Protein AF-A0A9Y2IK93-F1 (afdb_monomer)

Radius of gyration: 17.32 Å; Cα contacts (8 Å, |Δi|>4): 47; chains: 1; bounding box: 29×26×50 Å

InterPro domains:
  IPR009075 Acyl-CoA dehydrogenase/oxidase, C-terminal [PF00441]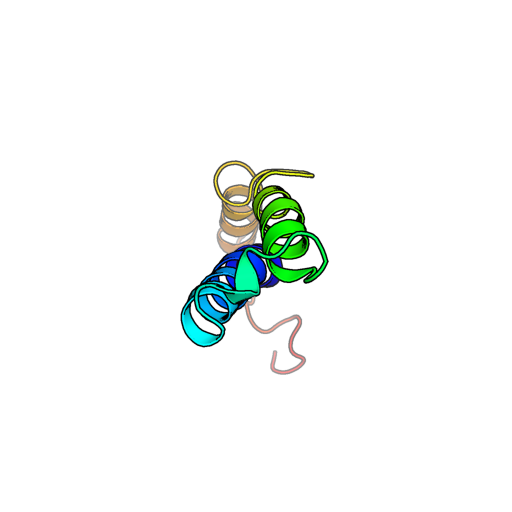 (1-46)
  IPR036250 Acyl-CoA dehydrogenase-like, C-terminal [SSF47203] (2-65)

Organism: NCBI:txid715471

Secondary structure (DSSP, 8-state):
-HHHHHHHHHHHHHHHHHGGGGG-TTSTHHHHHHHHHHTTTTTS-IIIIIHHHHHHHHHSTT--TTTTTT--

Mean predicted aligned error: 3.07 Å

Solvent-accessible surface area (backbone atoms only — not comparable to full-atom values): 4156 Å² total; per-residue (Å²): 93,69,71,28,51,50,45,34,52,53,43,52,49,48,38,63,74,60,36,77,63,28,72,3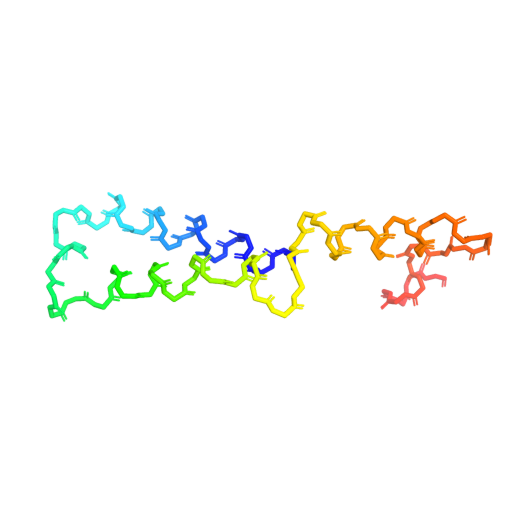7,87,92,36,65,53,52,59,51,35,61,58,28,64,43,50,43,51,52,98,53,24,34,74,80,37,48,52,47,56,50,49,54,53,68,69,37,87,87,61,60,95,38,62,90,72,77,76,100

Sequence (72 aa):
MFGSETAVEVINDLVKVVGVTAYDENFPLVRHLMDALSYPVLEGSNVGVRRRQLQELIRTPGYDPLSASGLA

Foldseek 3Di:
DVVLVVQLVVLVVVCVVVDPVCPPPVNCSVVSNVVSVCSCPPPAHCPGGVVVVVVVLVPDPPRDPCPVVVPD

pLDDT: mean 96.74, std 3.33, range [73.06, 98.75]

Nearest PDB structures (foldseek):
  3mkh-assembly1_D  TM=9.783E-01  e=1.727E-03  Podospora anserina
  3d9e-assembly1_C  TM=9.694E-01  e=2.087E-03  Fusarium oxysporum
  2reh-assembly1_D  TM=9.687E-01  e=2.688E-03  unclassified
  3d9f-assembly1_D  TM=9.686E-01  e=3.687E-03  Fusarium oxysporum
  3nf4-assembly1_A-2  TM=8.556E-01  e=1.858E-01  Mycolicibacterium thermoresistibile

Structure (mmCIF, N/CA/C/O backbone):
data_AF-A0A9Y2IK93-F1
#
_entry.id   AF-A0A9Y2IK93-F1
#
loop_
_atom_site.group_PDB
_atom_site.id
_atom_site.type_symbol
_atom_site.label_atom_id
_atom_site.label_alt_id
_atom_site.label_comp_id
_atom_site.label_asym_id
_atom_site.label_entity_id
_atom_site.label_seq_id
_atom_site.pdbx_PDB_ins_code
_atom_site.Cartn_x
_atom_site.Cartn_y
_atom_site.Cartn_z
_atom_site.occupancy
_atom_site.B_iso_or_equiv
_atom_site.auth_seq_id
_atom_site.auth_comp_id
_atom_site.auth_asym_id
_atom_site.auth_atom_id
_atom_site.pdbx_PDB_model_num
ATOM 1 N N . MET A 1 1 ? 4.580 -0.430 -4.308 1.00 95.06 1 MET A N 1
ATOM 2 C CA . MET A 1 1 ? 3.785 0.617 -4.984 1.00 95.06 1 MET A CA 1
ATOM 3 C C . MET A 1 1 ? 2.312 0.469 -4.659 1.00 95.06 1 MET A C 1
ATOM 5 O O . MET A 1 1 ? 1.905 1.110 -3.708 1.00 95.06 1 MET A O 1
ATOM 9 N N . PHE A 1 2 ? 1.553 -0.399 -5.344 1.00 97.19 2 PHE A N 1
ATOM 10 C CA . PHE A 1 2 ? 0.102 -0.535 -5.120 1.00 97.19 2 PHE A CA 1
ATOM 11 C C . PHE A 1 2 ? -0.255 -0.778 -3.647 1.00 97.19 2 PHE A C 1
ATOM 13 O O . PHE A 1 2 ? -0.818 0.097 -3.007 1.00 97.19 2 PHE A O 1
ATOM 20 N N . GLY A 1 3 ? 0.185 -1.901 -3.069 1.00 97.31 3 GLY A N 1
ATOM 21 C CA . GLY A 1 3 ? -0.152 -2.228 -1.680 1.00 97.31 3 GLY A CA 1
ATOM 22 C C . GLY A 1 3 ? 0.306 -1.180 -0.657 1.00 97.31 3 GLY A C 1
ATOM 23 O O . GLY A 1 3 ? -0.400 -0.944 0.315 1.00 97.31 3 GLY A O 1
ATOM 24 N N . SER A 1 4 ? 1.444 -0.509 -0.886 1.00 97.50 4 SER A N 1
ATOM 25 C CA . SER A 1 4 ? 1.933 0.518 0.041 1.00 97.50 4 SER A CA 1
ATOM 26 C C . SER A 1 4 ? 1.128 1.817 -0.012 1.00 97.50 4 SER A C 1
ATOM 28 O O . SER A 1 4 ? 0.916 2.429 1.027 1.00 97.50 4 SER A O 1
ATOM 30 N N . GLU A 1 5 ? 0.652 2.229 -1.187 1.00 98.31 5 GLU A N 1
ATOM 31 C CA . GLU A 1 5 ? -0.212 3.410 -1.334 1.00 98.31 5 GLU A CA 1
ATOM 32 C C . GLU A 1 5 ? -1.638 3.117 -0.855 1.00 98.31 5 GLU A C 1
ATOM 34 O O . GLU A 1 5 ? -2.194 3.886 -0.072 1.00 98.31 5 GLU A O 1
ATOM 39 N N . THR A 1 6 ? -2.185 1.958 -1.227 1.00 98.44 6 THR A N 1
ATOM 40 C CA . THR A 1 6 ? -3.521 1.522 -0.802 1.00 98.44 6 THR A CA 1
ATOM 41 C C . THR A 1 6 ? -3.613 1.325 0.710 1.00 98.44 6 THR A C 1
ATOM 43 O O . THR A 1 6 ? -4.644 1.639 1.292 1.00 98.44 6 THR A O 1
ATOM 46 N N . ALA A 1 7 ? -2.553 0.856 1.378 1.00 98.25 7 ALA A N 1
ATOM 47 C CA . ALA A 1 7 ? -2.550 0.736 2.837 1.00 98.25 7 ALA A CA 1
ATOM 48 C C . ALA A 1 7 ? -2.793 2.090 3.526 1.00 98.25 7 ALA A C 1
ATOM 50 O O . ALA A 1 7 ? -3.618 2.172 4.434 1.00 98.25 7 ALA A O 1
ATOM 51 N N . VAL A 1 8 ? -2.122 3.156 3.071 1.00 98.44 8 VAL A N 1
ATOM 52 C CA . VAL A 1 8 ? -2.311 4.510 3.618 1.00 98.44 8 VAL A CA 1
ATOM 53 C C . VAL A 1 8 ? -3.739 4.990 3.386 1.00 98.44 8 VAL A C 1
ATOM 55 O O . VAL A 1 8 ? -4.373 5.483 4.315 1.00 98.44 8 VAL A O 1
ATOM 58 N N . GLU A 1 9 ? -4.249 4.827 2.164 1.00 98.56 9 GLU A N 1
ATOM 59 C CA . GLU A 1 9 ? -5.607 5.235 1.792 1.00 98.56 9 GLU A CA 1
ATOM 60 C C . GLU A 1 9 ? -6.663 4.528 2.650 1.00 98.56 9 GLU A C 1
ATOM 62 O O . GLU A 1 9 ? -7.436 5.185 3.346 1.00 98.56 9 GLU A O 1
ATOM 67 N N . VAL A 1 10 ? -6.633 3.194 2.679 1.00 98.62 10 VAL A N 1
ATOM 68 C CA . VAL A 1 10 ? -7.627 2.376 3.382 1.00 98.62 10 VAL A CA 1
ATOM 69 C C . VAL A 1 10 ? -7.596 2.628 4.884 1.00 98.62 10 VAL A C 1
ATOM 71 O O . VAL A 1 10 ? -8.647 2.796 5.497 1.00 98.62 10 VAL A O 1
ATOM 74 N N . ILE A 1 11 ? -6.414 2.674 5.5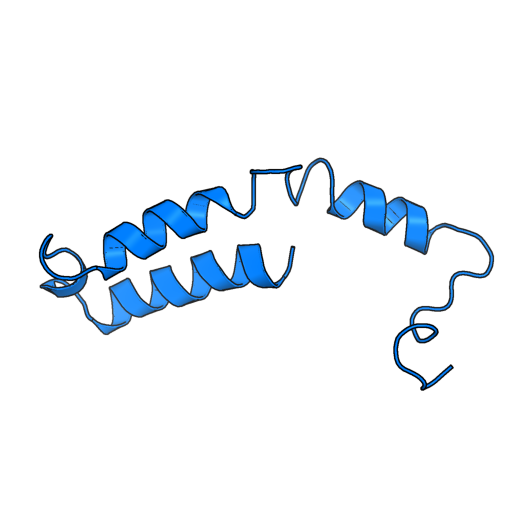02 1.00 98.38 11 ILE A N 1
ATOM 75 C CA . ILE A 1 11 ? -6.323 2.888 6.951 1.00 98.38 11 ILE A CA 1
ATOM 76 C C . ILE A 1 11 ? -6.785 4.303 7.313 1.00 98.38 11 ILE A C 1
ATOM 78 O O . ILE A 1 11 ? -7.502 4.485 8.297 1.00 98.38 11 ILE A O 1
ATOM 82 N N . ASN A 1 12 ? -6.439 5.304 6.503 1.00 98.31 12 ASN A N 1
ATOM 83 C CA . ASN A 1 12 ? -6.922 6.666 6.700 1.00 98.31 12 ASN A CA 1
ATOM 84 C C . ASN A 1 12 ? -8.448 6.768 6.537 1.00 98.31 12 ASN A C 1
ATOM 86 O O . ASN A 1 12 ? -9.106 7.492 7.283 1.00 98.31 12 ASN A O 1
ATOM 90 N N . ASP A 1 13 ? -9.036 6.027 5.601 1.00 98.75 13 ASP A N 1
ATOM 91 C CA . ASP A 1 13 ? -10.490 5.969 5.454 1.00 98.75 13 ASP A CA 1
ATOM 92 C C . ASP A 1 13 ? -11.161 5.259 6.630 1.00 98.75 13 ASP A C 1
ATOM 94 O O . ASP A 1 13 ? -12.188 5.731 7.120 1.00 98.75 13 ASP A O 1
ATOM 98 N N . LEU A 1 14 ? -10.546 4.207 7.175 1.00 98.50 14 LEU A N 1
ATOM 99 C CA . LEU A 1 14 ? -11.020 3.578 8.407 1.00 98.50 14 LEU A CA 1
ATOM 100 C C . LEU A 1 14 ? -11.027 4.562 9.586 1.00 98.50 14 LEU A C 1
ATOM 102 O O . LEU A 1 14 ? -11.971 4.533 10.375 1.00 98.50 14 LEU A O 1
ATOM 106 N N . VAL A 1 15 ? -10.038 5.462 9.698 1.00 98.38 15 VAL A N 1
ATOM 107 C CA . VAL A 1 15 ? -10.030 6.506 10.747 1.00 98.38 15 VAL A CA 1
ATOM 108 C C . VAL A 1 15 ? -11.273 7.391 10.629 1.00 98.38 15 VAL A C 1
ATOM 110 O O . VAL A 1 15 ? -11.924 7.681 11.632 1.00 98.38 15 VAL A O 1
ATOM 113 N N . LYS A 1 16 ? -11.660 7.767 9.405 1.00 98.12 16 LYS A N 1
ATOM 114 C CA . LYS A 1 16 ? -12.865 8.577 9.154 1.00 98.12 16 LYS A CA 1
ATOM 115 C C . LYS A 1 16 ? -14.153 7.808 9.457 1.00 98.12 16 LYS A C 1
ATOM 117 O O . LYS A 1 16 ? -15.079 8.393 10.009 1.00 98.12 16 LYS A O 1
ATOM 122 N N . VAL A 1 17 ? -14.214 6.521 9.104 1.00 98.50 17 VAL A N 1
ATOM 123 C CA . VAL A 1 17 ? -15.388 5.658 9.335 1.00 98.50 17 VAL A CA 1
ATOM 124 C C . VAL A 1 17 ? -15.623 5.421 10.826 1.00 98.50 17 VAL A C 1
ATOM 126 O O . VAL A 1 17 ? -16.758 5.503 11.288 1.00 98.50 17 VAL A O 1
ATOM 129 N N . VAL A 1 18 ? -14.562 5.138 11.583 1.00 98.19 18 VAL A N 1
ATOM 130 C CA . VAL A 1 18 ? -14.645 4.906 13.034 1.00 98.19 18 VAL A CA 1
ATOM 131 C C . VAL A 1 18 ? -14.865 6.219 13.799 1.00 98.19 18 VAL A C 1
ATOM 133 O O . VAL A 1 18 ? -15.494 6.227 14.856 1.00 98.19 18 VAL A O 1
ATOM 136 N N . GLY A 1 19 ? -14.388 7.346 13.266 1.00 97.50 19 GLY A N 1
ATOM 137 C CA . GLY A 1 19 ? -14.552 8.660 13.879 1.00 97.50 19 GLY A CA 1
ATOM 138 C C . GLY A 1 19 ? -13.633 8.851 15.085 1.00 97.50 19 GLY A C 1
ATOM 139 O O . GLY A 1 19 ? -12.503 8.373 15.102 1.00 97.50 19 GLY A O 1
ATOM 140 N N . VAL A 1 20 ? -14.098 9.568 16.113 1.00 97.75 20 VAL A N 1
ATOM 141 C CA . VAL A 1 20 ? -13.244 9.985 17.245 1.00 97.75 20 VAL A CA 1
ATOM 142 C C . VAL A 1 20 ? -12.590 8.810 17.983 1.00 97.75 20 VAL A C 1
ATOM 144 O O . VAL A 1 20 ? -11.449 8.927 18.416 1.00 97.75 20 VAL A O 1
ATOM 147 N N . THR A 1 21 ? -13.256 7.653 18.058 1.00 97.94 21 THR A N 1
ATOM 148 C CA . THR A 1 21 ? -12.717 6.444 18.704 1.00 97.94 21 THR A CA 1
ATOM 149 C C . THR A 1 21 ? -11.470 5.904 18.001 1.00 97.94 21 THR A C 1
ATOM 151 O O . THR A 1 21 ? -10.659 5.241 18.636 1.00 97.94 21 THR A O 1
ATOM 154 N N . ALA A 1 22 ? -11.251 6.236 16.723 1.00 97.56 22 ALA A N 1
ATOM 155 C CA . ALA A 1 22 ? -10.030 5.868 16.010 1.00 97.56 22 ALA A CA 1
ATOM 156 C C . ALA A 1 22 ? -8.759 6.432 16.665 1.00 97.56 22 ALA A C 1
ATOM 158 O O . ALA A 1 22 ? -7.685 5.863 16.483 1.00 97.56 22 ALA A O 1
ATOM 159 N N . TYR A 1 23 ? -8.894 7.546 17.394 1.00 97.00 23 TYR A N 1
ATOM 160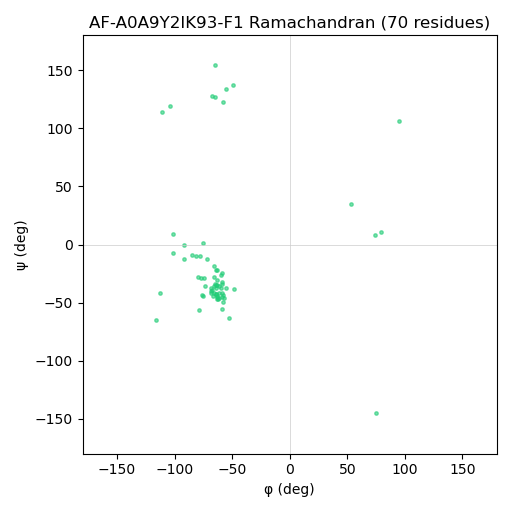 C CA . TYR A 1 23 ? -7.812 8.261 18.069 1.00 97.00 23 TYR A CA 1
ATOM 161 C C . TYR A 1 23 ? -7.587 7.817 19.522 1.00 97.00 23 TYR A C 1
ATOM 163 O O . TYR A 1 23 ? -6.702 8.362 20.178 1.00 97.00 23 TYR A O 1
ATOM 171 N N . ASP A 1 24 ? -8.362 6.860 20.042 1.00 97.75 24 ASP A N 1
ATOM 172 C CA . ASP A 1 24 ? -8.062 6.239 21.336 1.00 97.75 24 ASP A CA 1
ATOM 173 C C . ASP A 1 24 ? -6.737 5.470 21.229 1.00 97.75 24 ASP A C 1
ATOM 175 O O . ASP A 1 24 ? -6.578 4.629 20.350 1.00 97.75 24 ASP A O 1
ATOM 179 N N . GLU A 1 25 ? -5.784 5.729 22.124 1.00 94.62 25 GLU A N 1
ATOM 180 C CA . GLU A 1 25 ? -4.484 5.044 22.138 1.00 94.62 25 GLU A CA 1
ATOM 181 C C . GLU A 1 25 ? -4.608 3.531 22.390 1.00 94.62 25 GLU A C 1
ATOM 183 O O . GLU A 1 25 ? -3.729 2.759 22.001 1.00 94.62 25 GLU A O 1
ATOM 188 N N . ASN A 1 26 ? -5.717 3.089 22.994 1.00 96.81 26 ASN A N 1
ATOM 189 C CA . ASN A 1 26 ? -6.039 1.671 23.168 1.00 96.81 26 ASN A CA 1
ATOM 190 C C . ASN A 1 26 ? -6.653 1.044 21.908 1.00 96.81 26 ASN A C 1
ATOM 192 O O . ASN A 1 26 ? -6.804 -0.178 21.831 1.00 96.81 26 ASN A O 1
ATOM 196 N N . PHE A 1 27 ? -6.998 1.863 20.913 1.00 96.44 27 PHE A N 1
ATOM 197 C CA . PHE A 1 27 ? -7.495 1.431 19.620 1.00 96.44 27 PHE A CA 1
ATOM 198 C C . PHE A 1 27 ? -6.379 1.560 18.565 1.00 96.44 27 PHE A C 1
ATOM 200 O O . PHE A 1 27 ? -5.874 2.646 18.292 1.00 96.44 27 PHE A O 1
ATOM 207 N N . PRO A 1 28 ? -5.953 0.466 17.914 1.00 96.56 28 PRO A N 1
ATOM 208 C CA . PRO A 1 28 ? -4.662 0.422 17.220 1.00 96.56 28 PRO A CA 1
ATOM 209 C C . PRO A 1 28 ? -4.624 1.176 15.879 1.00 96.56 28 PRO A C 1
ATOM 211 O O . PRO A 1 28 ? -3.606 1.165 15.187 1.00 96.56 28 PRO A O 1
ATOM 214 N N . LEU A 1 29 ? -5.720 1.811 15.466 1.00 97.62 29 LEU A N 1
ATOM 215 C CA . LEU A 1 29 ? -5.899 2.262 14.091 1.00 97.62 29 LEU A CA 1
ATOM 216 C C . LEU A 1 29 ? -4.952 3.402 13.693 1.00 97.62 29 LEU A C 1
ATOM 218 O O . LEU A 1 29 ? -4.354 3.347 12.619 1.00 97.62 29 LEU A O 1
ATOM 222 N N . VAL A 1 30 ? -4.736 4.391 14.567 1.00 97.50 30 VAL A N 1
ATOM 223 C CA . VAL A 1 30 ? -3.754 5.463 14.311 1.00 97.50 30 VAL A CA 1
ATOM 224 C C . VAL A 1 30 ? -2.326 4.918 14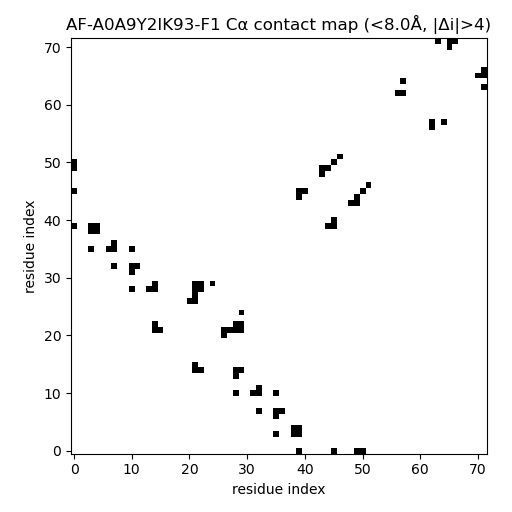.284 1.00 97.50 30 VAL A C 1
ATOM 226 O O . VAL A 1 30 ? -1.526 5.352 13.455 1.00 97.50 30 VAL A O 1
ATOM 229 N N . ARG A 1 31 ? -1.999 3.922 15.116 1.00 97.56 31 ARG A N 1
ATOM 230 C CA . ARG A 1 31 ? -0.690 3.254 15.061 1.00 97.56 31 ARG A CA 1
ATOM 231 C C . ARG A 1 31 ? -0.473 2.578 13.706 1.00 97.56 31 ARG A C 1
ATOM 233 O O . ARG A 1 31 ? 0.575 2.773 13.099 1.00 97.56 31 ARG A O 1
ATOM 240 N N . HIS A 1 32 ? -1.473 1.856 13.201 1.00 98.06 32 HIS A N 1
ATOM 241 C CA . HIS A 1 32 ? -1.406 1.260 11.866 1.00 98.06 32 HIS A CA 1
ATOM 242 C C . HIS A 1 32 ? -1.256 2.308 10.762 1.00 98.06 32 HIS A C 1
ATOM 244 O O . HIS A 1 32 ? -0.532 2.068 9.798 1.00 98.06 32 HIS A O 1
ATOM 250 N N . LEU A 1 33 ? -1.882 3.481 10.905 1.00 98.12 33 LEU A N 1
ATOM 251 C CA . LEU A 1 33 ? -1.696 4.575 9.955 1.00 98.12 33 LEU A CA 1
ATOM 252 C C . LEU A 1 33 ? -0.242 5.064 9.951 1.00 98.12 33 LEU A C 1
ATOM 254 O O . LEU A 1 33 ? 0.332 5.248 8.881 1.00 98.12 33 LEU A O 1
ATOM 258 N N . MET A 1 34 ? 0.367 5.234 11.129 1.00 97.19 34 MET A N 1
ATOM 259 C CA . MET A 1 34 ? 1.771 5.646 11.246 1.00 97.19 34 MET A CA 1
ATOM 260 C C . MET A 1 34 ? 2.726 4.630 10.617 1.00 97.19 34 MET A C 1
ATOM 262 O O . MET A 1 34 ? 3.634 5.024 9.885 1.00 97.19 34 MET A O 1
ATOM 266 N N . ASP A 1 35 ? 2.485 3.335 10.831 1.00 97.62 35 ASP A N 1
ATOM 267 C CA . ASP A 1 35 ? 3.260 2.280 10.175 1.00 97.62 35 ASP A CA 1
ATOM 268 C C . ASP A 1 35 ? 3.082 2.351 8.648 1.00 97.62 35 ASP A C 1
ATOM 270 O O . ASP A 1 35 ? 4.065 2.356 7.902 1.00 97.62 35 ASP A O 1
ATOM 274 N N . ALA A 1 36 ? 1.843 2.492 8.167 1.00 98.06 36 ALA A N 1
ATOM 275 C CA . ALA A 1 36 ? 1.530 2.522 6.741 1.00 98.06 36 ALA A CA 1
ATOM 276 C C . ALA A 1 36 ? 2.142 3.714 5.998 1.00 98.06 36 ALA A C 1
ATOM 278 O O . ALA A 1 36 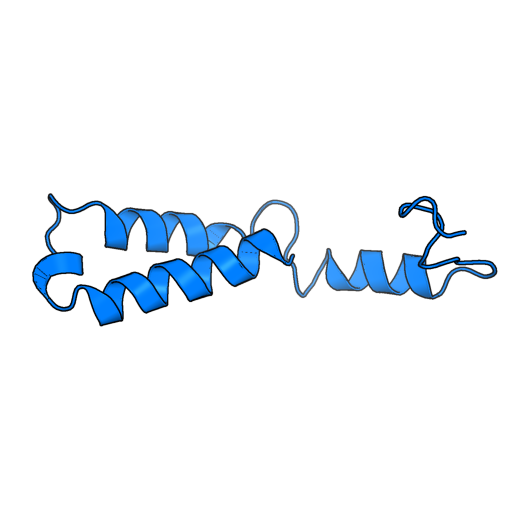? 2.583 3.559 4.858 1.00 98.06 36 ALA A O 1
ATOM 279 N N . LEU A 1 37 ? 2.236 4.884 6.639 1.00 98.12 37 LEU A N 1
ATOM 280 C CA . LEU A 1 37 ? 2.872 6.075 6.063 1.00 98.12 37 LEU A CA 1
ATOM 281 C C . LEU A 1 37 ? 4.341 5.843 5.680 1.00 98.12 37 LEU A C 1
ATOM 283 O O . LEU A 1 37 ? 4.864 6.523 4.796 1.00 98.12 37 LEU A O 1
ATOM 287 N N . SER A 1 38 ? 5.008 4.872 6.307 1.00 97.56 38 SER A N 1
ATOM 288 C CA . SER A 1 38 ? 6.396 4.534 5.996 1.00 97.56 38 SER A CA 1
ATOM 289 C C . SER A 1 38 ? 6.548 3.716 4.703 1.00 97.56 38 SER A C 1
ATOM 291 O O . SER A 1 38 ? 7.556 3.843 3.999 1.00 97.56 38 SER A O 1
ATOM 293 N N . TYR A 1 39 ? 5.543 2.915 4.333 1.00 97.31 39 TYR A N 1
ATOM 294 C CA . TYR A 1 39 ? 5.651 1.921 3.258 1.00 97.31 39 TYR A CA 1
ATOM 295 C C . TYR A 1 39 ? 5.875 2.506 1.853 1.00 97.31 39 TYR A C 1
ATOM 297 O O . TYR A 1 39 ? 6.563 1.871 1.052 1.00 97.31 39 TYR A O 1
ATOM 305 N N . PRO A 1 40 ? 5.326 3.680 1.479 1.00 98.06 40 PRO A N 1
ATOM 306 C CA . PRO A 1 40 ? 5.614 4.282 0.176 1.00 98.06 40 PRO A CA 1
ATOM 307 C C . PRO A 1 40 ? 7.031 4.854 0.042 1.00 98.06 40 PRO A C 1
ATOM 309 O O . PRO A 1 40 ? 7.433 5.212 -1.070 1.00 98.06 40 PRO A O 1
ATOM 312 N N . VAL A 1 41 ? 7.765 4.997 1.151 1.00 97.25 41 VAL A N 1
ATOM 313 C CA . VAL A 1 41 ? 9.052 5.709 1.214 1.00 97.25 41 VAL A CA 1
ATOM 314 C C . VAL A 1 41 ? 10.219 4.764 1.500 1.00 97.25 41 VAL A C 1
ATOM 316 O O . VAL A 1 41 ? 11.277 4.909 0.880 1.00 97.25 41 VAL A O 1
ATOM 319 N N . LEU A 1 42 ? 10.034 3.810 2.416 1.00 94.69 42 LEU A N 1
ATOM 320 C CA . LEU A 1 42 ? 11.054 2.834 2.800 1.00 94.69 42 LEU A CA 1
ATOM 321 C C . LEU A 1 42 ? 11.428 1.900 1.642 1.00 94.69 42 LEU A C 1
ATOM 323 O O . LEU A 1 42 ? 10.654 1.680 0.714 1.00 94.69 42 LEU A O 1
ATOM 327 N N . GLU A 1 43 ? 12.653 1.367 1.702 1.00 91.12 43 GLU A N 1
ATOM 328 C CA . GLU A 1 43 ? 13.195 0.409 0.725 1.00 91.12 43 GLU A CA 1
ATOM 329 C C . GLU A 1 43 ? 13.099 0.883 -0.735 1.00 91.12 43 GLU A C 1
ATOM 331 O O . GLU A 1 43 ? 12.901 0.104 -1.666 1.00 91.12 43 GLU A O 1
ATOM 336 N N . GLY A 1 44 ? 13.258 2.188 -0.948 1.00 95.31 44 GLY A N 1
ATOM 337 C CA . GLY A 1 44 ? 13.154 2.818 -2.255 1.00 95.31 44 GLY A CA 1
ATOM 338 C C . GLY A 1 44 ? 11.759 3.375 -2.491 1.00 95.31 44 GLY A C 1
ATOM 339 O O . GLY A 1 44 ? 10.822 2.642 -2.800 1.00 95.31 44 GLY A O 1
ATOM 340 N N . SER A 1 45 ? 11.672 4.705 -2.428 1.00 97.25 45 SER A N 1
ATOM 341 C CA . SER A 1 45 ? 10.439 5.462 -2.625 1.00 97.25 45 SER A CA 1
ATOM 342 C C . SER A 1 45 ? 9.689 5.038 -3.885 1.00 97.25 45 SER A C 1
ATOM 344 O O . SER A 1 45 ? 10.268 4.917 -4.973 1.00 97.25 45 SER A O 1
ATOM 346 N N . ASN A 1 46 ? 8.369 4.910 -3.761 1.00 98.12 46 ASN A N 1
ATOM 347 C CA . ASN A 1 46 ? 7.497 4.644 -4.892 1.00 98.12 46 ASN A CA 1
ATOM 348 C C . ASN A 1 46 ? 7.664 5.697 -6.002 1.00 98.12 46 ASN A C 1
ATOM 350 O O . ASN A 1 46 ? 7.617 5.351 -7.179 1.00 98.12 46 ASN A O 1
ATOM 354 N N . VAL A 1 47 ? 7.869 6.973 -5.657 1.00 97.12 47 VAL A N 1
ATOM 355 C CA . VAL A 1 47 ? 7.991 8.073 -6.631 1.00 97.12 47 VAL A CA 1
ATOM 356 C C . VAL A 1 47 ? 9.380 8.099 -7.265 1.00 97.12 47 VAL A C 1
ATOM 358 O O . VAL A 1 47 ? 9.499 8.026 -8.487 1.00 97.12 47 VAL A O 1
ATOM 361 N N . GLY A 1 48 ? 10.427 8.181 -6.440 1.00 95.81 48 GLY A N 1
ATOM 362 C CA . GLY A 1 48 ? 11.796 8.393 -6.920 1.00 95.81 48 GLY A CA 1
ATOM 363 C C . GLY A 1 48 ? 12.486 7.136 -7.452 1.00 95.81 48 GLY A C 1
ATOM 364 O O . GLY A 1 48 ? 13.336 7.238 -8.330 1.00 95.81 48 GLY A O 1
ATOM 365 N N . VAL A 1 49 ? 12.117 5.952 -6.953 1.00 98.19 49 VAL A N 1
ATOM 366 C CA . VAL A 1 49 ? 12.818 4.696 -7.258 1.00 98.19 49 VAL A CA 1
ATOM 367 C C . VAL A 1 49 ? 11.906 3.732 -8.004 1.00 98.19 49 VAL A C 1
ATOM 369 O O . VAL A 1 49 ? 12.150 3.437 -9.172 1.00 98.19 49 VAL A O 1
ATOM 372 N N . ARG A 1 50 ? 10.824 3.255 -7.377 1.00 98.06 50 ARG A N 1
ATOM 373 C CA . ARG A 1 50 ? 10.046 2.128 -7.926 1.00 98.06 50 ARG A CA 1
ATOM 374 C C . ARG A 1 50 ? 9.344 2.471 -9.239 1.00 98.06 50 ARG A C 1
ATOM 376 O O . ARG A 1 50 ? 9.418 1.690 -10.182 1.00 98.06 50 ARG A O 1
ATOM 383 N N . ARG A 1 51 ? 8.745 3.663 -9.360 1.00 98.06 51 ARG A N 1
ATOM 384 C CA . ARG A 1 51 ? 8.155 4.130 -10.631 1.00 98.06 51 ARG A CA 1
ATOM 385 C C . ARG A 1 51 ? 9.198 4.357 -11.724 1.00 98.06 51 AR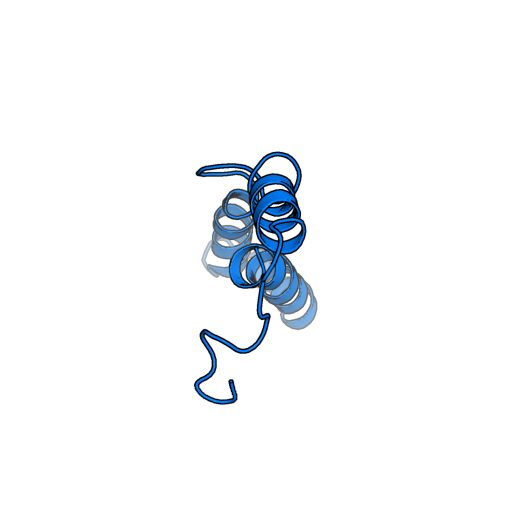G A C 1
ATOM 387 O O . ARG A 1 51 ? 8.852 4.273 -12.897 1.00 98.06 51 ARG A O 1
ATOM 394 N N . ARG A 1 52 ? 10.448 4.684 -11.379 1.00 98.06 52 ARG A N 1
ATOM 395 C CA . ARG A 1 52 ? 11.536 4.839 -12.362 1.00 98.06 52 ARG A CA 1
ATOM 396 C C . ARG A 1 52 ? 12.048 3.483 -12.837 1.00 98.06 52 ARG A C 1
ATOM 398 O O . ARG A 1 52 ? 12.167 3.284 -14.037 1.00 98.06 52 ARG A O 1
ATOM 405 N N . GLN A 1 53 ? 12.230 2.535 -11.919 1.00 98.00 53 GLN A N 1
ATOM 406 C CA . GLN A 1 53 ? 12.546 1.142 -12.250 1.00 98.00 53 GLN A CA 1
ATOM 407 C C . GLN A 1 53 ? 11.476 0.523 -13.161 1.00 98.00 53 GLN A C 1
ATOM 409 O O . GLN A 1 53 ? 11.808 -0.075 -14.179 1.00 98.00 53 GLN A O 1
ATOM 414 N N . LEU A 1 54 ? 10.191 0.724 -12.841 1.00 97.69 54 LEU A N 1
ATOM 415 C CA . LEU A 1 54 ? 9.091 0.250 -13.684 1.00 97.69 54 LEU A CA 1
ATOM 416 C C . LEU A 1 54 ? 9.081 0.933 -15.059 1.00 97.69 54 LEU A C 1
ATOM 418 O O . LEU A 1 54 ? 8.879 0.263 -16.066 1.00 97.69 54 LEU A O 1
ATOM 422 N N . GLN A 1 55 ? 9.307 2.250 -15.116 1.00 98.19 55 GLN A N 1
ATOM 423 C CA . GLN A 1 55 ? 9.396 2.959 -16.393 1.00 98.19 55 GLN A CA 1
ATOM 424 C C . GLN A 1 55 ? 10.504 2.375 -17.275 1.00 98.19 55 GLN A C 1
ATOM 426 O O . GLN A 1 55 ? 10.286 2.203 -18.470 1.00 98.19 55 GLN A O 1
ATOM 431 N N . GLU A 1 56 ? 11.671 2.077 -16.707 1.00 98.38 56 GLU A N 1
ATOM 432 C CA . GLU A 1 56 ? 12.786 1.508 -17.465 1.00 98.38 56 GLU A CA 1
ATOM 433 C C . GLU A 1 56 ? 12.447 0.118 -18.020 1.00 98.38 56 GLU A C 1
ATOM 435 O O . GLU A 1 56 ? 12.664 -0.148 -19.202 1.00 98.38 56 GLU A O 1
ATOM 440 N N . LEU A 1 57 ? 11.807 -0.731 -17.208 1.00 97.50 57 LEU A N 1
ATOM 441 C CA . LEU A 1 57 ? 11.324 -2.039 -17.652 1.00 97.50 57 LEU A CA 1
ATOM 442 C C . LEU A 1 57 ? 10.342 -1.909 -18.827 1.00 97.50 57 LEU A C 1
ATOM 444 O O . LEU A 1 57 ? 10.531 -2.549 -19.856 1.00 97.50 57 LEU A O 1
ATOM 448 N N . ILE A 1 58 ? 9.340 -1.033 -18.707 1.00 97.88 58 ILE A N 1
ATOM 449 C CA . ILE A 1 58 ? 8.318 -0.820 -19.748 1.00 97.88 58 ILE A CA 1
ATOM 450 C C . ILE A 1 58 ? 8.929 -0.271 -21.047 1.00 97.88 58 ILE A C 1
ATOM 452 O O . ILE A 1 58 ? 8.427 -0.541 -22.135 1.00 97.88 58 ILE A O 1
ATOM 456 N N . ARG A 1 59 ? 10.014 0.507 -20.958 1.00 98.00 59 ARG A N 1
ATOM 457 C CA . ARG A 1 59 ? 10.714 1.058 -22.131 1.00 98.00 59 ARG A CA 1
ATOM 458 C C . ARG A 1 59 ? 11.611 0.045 -22.840 1.00 98.00 59 ARG A C 1
ATOM 460 O O . ARG A 1 59 ? 12.110 0.357 -23.921 1.00 98.00 59 ARG A O 1
ATOM 467 N N . THR A 1 60 ? 11.839 -1.126 -22.250 1.00 98.06 60 THR A N 1
ATOM 468 C CA . THR A 1 60 ? 12.717 -2.146 -22.827 1.00 98.06 60 THR A CA 1
ATOM 469 C C . THR A 1 60 ? 12.090 -2.709 -24.113 1.00 98.06 60 THR A C 1
ATOM 471 O O . THR A 1 60 ? 10.927 -3.120 -24.091 1.00 98.06 60 THR A O 1
ATOM 474 N N . PRO A 1 61 ? 12.815 -2.746 -25.251 1.00 98.00 61 PRO A N 1
ATOM 475 C CA . PRO A 1 61 ? 12.306 -3.356 -26.476 1.00 98.00 61 PRO A CA 1
ATOM 476 C C . PRO A 1 61 ? 11.884 -4.810 -26.251 1.00 98.00 61 PRO A C 1
ATOM 478 O O . PRO A 1 61 ? 12.622 -5.585 -25.646 1.00 98.00 61 PRO A O 1
ATOM 481 N N . GLY A 1 62 ? 10.704 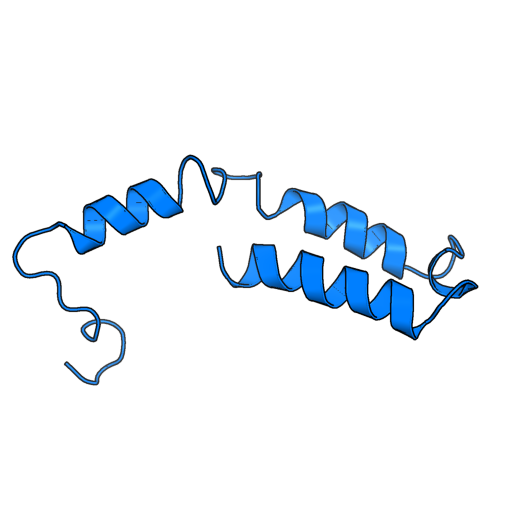-5.180 -26.749 1.00 96.00 62 GLY A N 1
ATOM 482 C CA . GLY A 1 62 ? 10.144 -6.518 -26.538 1.00 96.00 62 GLY A CA 1
ATOM 483 C C . GLY A 1 62 ? 9.490 -6.729 -25.169 1.00 96.00 62 GLY A C 1
ATOM 484 O O . GLY A 1 62 ? 9.164 -7.865 -24.841 1.00 96.00 62 GLY A O 1
ATOM 485 N N . TYR A 1 63 ? 9.282 -5.670 -24.375 1.00 96.88 63 TYR A N 1
ATOM 486 C CA . TYR A 1 63 ? 8.474 -5.755 -23.160 1.00 96.88 63 TYR A CA 1
ATOM 487 C C . TYR A 1 63 ? 7.049 -6.232 -23.480 1.00 96.88 63 TYR A C 1
ATOM 489 O O . TYR A 1 63 ? 6.329 -5.591 -24.248 1.00 96.88 63 TYR A O 1
ATOM 497 N N . ASP A 1 64 ? 6.645 -7.332 -22.847 1.00 95.75 64 ASP A N 1
ATOM 498 C CA . ASP A 1 64 ? 5.287 -7.864 -22.890 1.00 95.75 64 ASP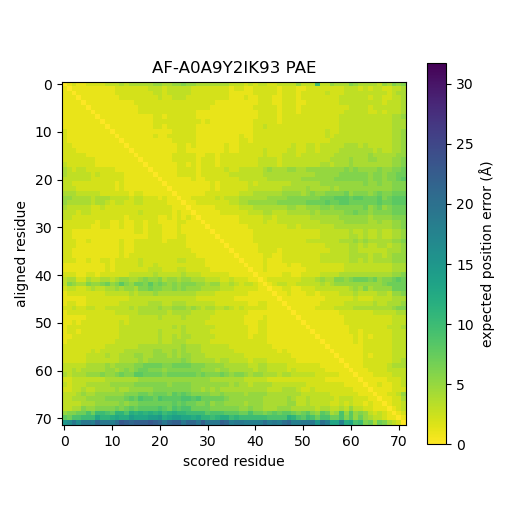 A CA 1
ATOM 499 C C . ASP A 1 64 ? 4.619 -7.702 -21.509 1.00 95.75 64 ASP A C 1
ATOM 501 O O . ASP A 1 64 ? 5.041 -8.352 -20.541 1.00 95.75 64 ASP A O 1
ATOM 505 N N . PRO A 1 65 ? 3.570 -6.864 -21.392 1.00 95.19 65 PRO A N 1
ATOM 506 C CA . PRO A 1 65 ? 2.884 -6.619 -20.128 1.00 95.19 65 PRO A CA 1
ATOM 507 C C . PRO A 1 65 ? 2.144 -7.841 -19.568 1.00 95.19 65 PRO A C 1
ATOM 509 O O . PRO A 1 65 ? 1.818 -7.839 -18.381 1.00 95.19 65 PRO A O 1
ATOM 512 N N . LEU A 1 66 ? 1.857 -8.861 -20.384 1.00 96.19 66 LEU A N 1
ATOM 513 C CA . LEU A 1 66 ? 1.096 -10.044 -19.975 1.00 96.19 66 LEU A CA 1
ATOM 514 C C . LEU A 1 66 ? 1.973 -11.262 -19.684 1.00 96.19 66 LEU A C 1
ATOM 516 O O . LEU A 1 66 ? 1.468 -12.237 -19.126 1.00 96.19 66 LEU A O 1
ATOM 520 N N . SER A 1 67 ? 3.275 -11.188 -19.954 1.00 95.12 67 SER A N 1
ATOM 521 C CA . SER A 1 67 ? 4.242 -12.277 -19.746 1.00 95.12 67 SER A CA 1
ATOM 522 C C . SER A 1 67 ? 4.159 -12.938 -18.363 1.00 95.12 67 SER A C 1
ATOM 524 O O . SER A 1 67 ? 4.237 -14.158 -18.247 1.00 95.12 67 SER A O 1
ATOM 526 N N . ALA A 1 68 ? 3.926 -12.157 -17.304 1.00 94.00 68 ALA A N 1
ATOM 527 C CA . ALA A 1 68 ? 3.800 -12.659 -15.932 1.00 94.00 68 ALA A CA 1
ATOM 528 C C . ALA A 1 68 ? 2.386 -13.155 -15.556 1.00 94.00 68 ALA A C 1
ATOM 530 O O . ALA A 1 68 ? 2.200 -13.724 -14.483 1.00 94.00 68 ALA A O 1
ATOM 531 N N . SER A 1 69 ? 1.382 -12.922 -16.405 1.00 94.88 69 SER A N 1
ATOM 532 C CA . SER A 1 69 ? -0.029 -13.250 -16.141 1.00 94.88 69 SER A CA 1
ATOM 533 C C . SER A 1 69 ? -0.461 -14.631 -16.645 1.00 94.88 69 SER A C 1
ATOM 535 O O . SER A 1 69 ? -1.545 -15.089 -16.294 1.00 94.88 69 SER A O 1
ATOM 537 N N . GLY A 1 70 ? 0.357 -15.288 -17.477 1.00 90.25 70 GLY A N 1
ATOM 538 C CA . GLY A 1 70 ? -0.019 -16.528 -18.169 1.00 90.25 70 GLY A CA 1
ATOM 539 C C . GLY A 1 70 ? -1.006 -16.332 -19.329 1.00 90.25 70 GLY A C 1
ATOM 540 O O . GLY A 1 70 ? -1.508 -17.315 -19.863 1.00 90.25 70 GLY A O 1
ATOM 541 N N . LEU A 1 71 ? -1.288 -15.078 -19.705 1.00 89.69 71 LEU A N 1
ATOM 542 C CA . LEU A 1 71 ? -2.128 -14.684 -20.847 1.00 89.69 71 LEU A CA 1
ATOM 543 C C . LEU A 1 71 ? -1.307 -14.241 -22.073 1.00 89.69 71 LEU A C 1
ATOM 545 O O . LEU A 1 71 ? -1.878 -13.671 -23.002 1.00 89.69 71 LEU A O 1
ATOM 549 N N . ALA A 1 72 ? 0.012 -14.433 -22.026 1.00 73.06 72 ALA A N 1
ATOM 550 C CA . ALA A 1 72 ? 0.951 -14.095 -23.094 1.00 73.06 72 ALA A CA 1
ATOM 551 C C . ALA A 1 72 ? 0.945 -15.121 -24.233 1.00 73.06 72 ALA A C 1
ATOM 553 O O . ALA A 1 72 ? 0.772 -16.328 -23.937 1.00 73.06 72 ALA A O 1
#